Protein AF-A0A437SJU1-F1 (afdb_monomer)

pLDDT: mean 83.63, std 14.41, range [37.75, 94.44]

Secondary structure (DSSP, 8-state):
-----GGG-EEEETTEEEEPPHHHHHHHTT--HHHHHHHHHHS-HHHHHHHHHHSPPHHHHHHHHHHT-

Mean predicted aligned error: 6.16 Å

Foldseek 3Di:
DDCPPQVPQWDQDPNDTDHDFLQVLCVVLVHDNVVVVVCPVPDDSVVSSVCSRPDHRPVVVVVVVVVVD

Sequence (69 aa):
MLFISWERILSLHQNRIRRLTPKETWRLQGFPDWAFERARQVNSDTQLYRQAGNSVSVPVIFAIAQRLK

Nearest PDB structures (foldseek):
  2i9k-assembly1_A  TM=8.287E-01  e=3.151E-02  Haemophilus haemolyticus
  1zs4-assembly1_C  TM=3.558E-01  e=6.406E+00  Lambdavirus lambda
  1xwr-assembly1_D  TM=3.235E-01  e=9.047E+00  Lambdavirus lambda

Radius of gyration: 13.61 Å; Cα contacts (8 Å, |Δi|>4): 56; chains: 1; bounding box: 30×33×34 Å

InterPro domains:
  IPR001525 C-5 cytosine methyltransferase [PF00145] (12-68)
  IPR029063 S-adenosyl-L-methionine-dependent meth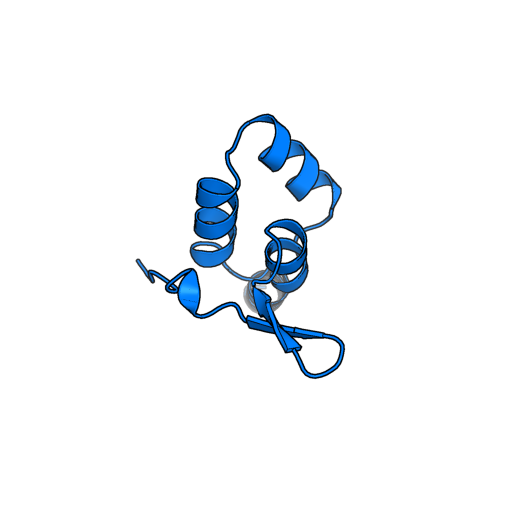yltransferase superfamily [SSF53335] (7-69)
  IPR031303 DNA methylase, C-5 cytosine-specific, conserved site [PS00095] (50-68)

Structure (mmCIF, N/CA/C/O backbone):
data_AF-A0A437SJU1-F1
#
_entry.id   AF-A0A437SJU1-F1
#
loop_
_atom_site.group_PDB
_atom_site.id
_atom_site.type_symbol
_atom_site.label_atom_id
_atom_site.label_alt_id
_atom_site.label_comp_id
_atom_site.label_asym_id
_atom_site.label_entity_id
_atom_site.label_seq_id
_atom_site.pdbx_PDB_ins_code
_atom_site.Cartn_x
_atom_site.Cartn_y
_atom_site.Cartn_z
_atom_site.occupancy
_atom_site.B_iso_or_equiv
_atom_site.auth_seq_id
_atom_site.auth_comp_id
_atom_site.auth_asym_id
_atom_site.auth_atom_id
_atom_site.pdbx_PDB_model_num
ATOM 1 N N . MET A 1 1 ? 9.011 13.189 6.060 1.00 40.00 1 MET A N 1
ATOM 2 C CA . MET A 1 1 ? 8.252 12.419 5.051 1.00 40.00 1 MET A CA 1
ATOM 3 C C . MET A 1 1 ? 9.000 11.113 4.857 1.00 40.00 1 MET A C 1
ATOM 5 O O . MET A 1 1 ? 10.103 11.140 4.326 1.00 40.00 1 MET A O 1
ATOM 9 N N . LEU A 1 2 ? 8.527 10.030 5.478 1.00 40.28 2 LEU A N 1
ATOM 10 C CA . LEU A 1 2 ? 9.282 8.781 5.595 1.00 40.28 2 LEU A CA 1
ATOM 11 C C . LEU A 1 2 ? 9.440 8.143 4.210 1.00 40.28 2 LEU A C 1
ATOM 13 O O . LEU A 1 2 ? 8.557 7.444 3.728 1.00 40.28 2 LEU A O 1
ATOM 17 N N . PHE A 1 3 ? 10.590 8.385 3.580 1.00 37.75 3 PHE A N 1
ATOM 18 C CA . PHE A 1 3 ? 11.108 7.567 2.493 1.00 37.75 3 PHE A CA 1
ATOM 19 C C . PHE A 1 3 ? 11.349 6.158 3.047 1.00 37.75 3 PHE A C 1
ATOM 21 O O . PHE A 1 3 ? 12.459 5.815 3.454 1.00 37.75 3 PHE A O 1
ATOM 28 N N . ILE A 1 4 ? 10.314 5.317 3.089 1.00 52.53 4 ILE A N 1
ATOM 29 C CA . ILE A 1 4 ? 10.544 3.876 3.126 1.00 52.53 4 ILE A CA 1
ATOM 30 C C . ILE A 1 4 ? 11.254 3.573 1.809 1.00 52.53 4 ILE A C 1
ATOM 32 O O . ILE A 1 4 ? 10.650 3.637 0.739 1.00 52.53 4 ILE A O 1
ATOM 36 N N . SER A 1 5 ? 12.568 3.355 1.890 1.00 49.28 5 SER A N 1
ATOM 37 C CA . SER A 1 5 ? 13.386 2.983 0.741 1.00 49.28 5 SER A CA 1
ATOM 38 C C . SER A 1 5 ? 12.710 1.808 0.035 1.00 49.28 5 SER A C 1
ATOM 40 O O . SER A 1 5 ? 12.509 0.751 0.638 1.00 49.28 5 SER A O 1
ATOM 42 N N . TRP A 1 6 ? 12.340 2.008 -1.234 1.00 53.19 6 TRP A N 1
ATOM 43 C CA . TRP A 1 6 ? 11.694 1.010 -2.099 1.00 53.19 6 TRP A CA 1
ATOM 44 C C . TRP A 1 6 ? 12.513 -0.287 -2.214 1.00 53.19 6 TRP A C 1
ATOM 46 O O . TRP A 1 6 ? 12.006 -1.316 -2.648 1.00 53.19 6 TRP A O 1
ATOM 56 N N . GLU A 1 7 ? 13.776 -0.256 -1.789 1.00 55.19 7 GLU A N 1
ATOM 57 C CA . GLU A 1 7 ? 14.698 -1.389 -1.783 1.00 55.19 7 GLU A CA 1
ATOM 58 C C . GLU A 1 7 ? 14.496 -2.334 -0.593 1.00 55.19 7 GLU A C 1
ATOM 60 O O . GLU A 1 7 ? 14.979 -3.463 -0.619 1.00 55.19 7 GLU A O 1
ATOM 65 N N .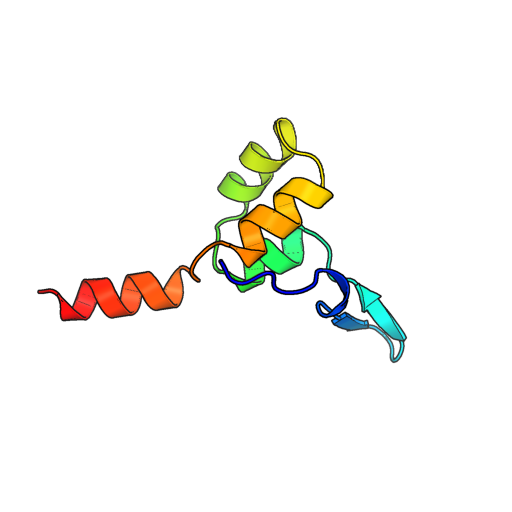 ARG A 1 8 ? 13.748 -1.915 0.437 1.00 63.19 8 ARG A N 1
ATOM 66 C CA . ARG A 1 8 ? 13.529 -2.702 1.663 1.00 63.19 8 ARG A CA 1
ATOM 67 C C . ARG A 1 8 ? 12.295 -3.606 1.631 1.00 63.19 8 ARG A C 1
ATOM 69 O O . ARG A 1 8 ? 12.043 -4.319 2.597 1.00 63.19 8 ARG A O 1
ATOM 76 N N . ILE A 1 9 ? 11.524 -3.594 0.547 1.00 69.31 9 ILE A N 1
ATOM 77 C CA . ILE A 1 9 ? 10.265 -4.337 0.451 1.00 69.31 9 ILE A CA 1
ATOM 78 C C . ILE A 1 9 ? 10.518 -5.717 -0.180 1.00 69.31 9 ILE A C 1
ATOM 80 O O . ILE A 1 9 ? 10.358 -5.915 -1.388 1.00 69.31 9 ILE A O 1
ATOM 84 N N . LEU A 1 10 ? 10.938 -6.670 0.653 1.00 77.44 10 LEU A N 1
ATO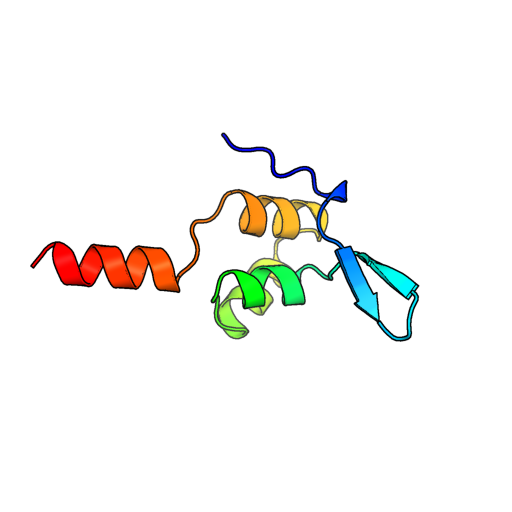M 85 C CA . LEU A 1 10 ? 11.332 -8.018 0.245 1.00 77.44 10 LEU A CA 1
ATOM 86 C C . LEU A 1 10 ? 10.318 -9.073 0.706 1.00 77.44 10 LEU A C 1
ATOM 88 O O . LEU A 1 10 ? 9.774 -8.994 1.804 1.00 77.44 10 LEU A O 1
ATOM 92 N N . SER A 1 11 ? 10.091 -10.080 -0.133 1.00 77.00 11 SER A N 1
ATOM 93 C CA . SER A 1 11 ? 9.286 -11.266 0.161 1.00 77.00 11 SER A CA 1
ATOM 94 C C . SER A 1 11 ? 10.097 -12.527 -0.105 1.00 77.00 11 SER A C 1
ATOM 96 O O . SER A 1 11 ? 10.847 -12.595 -1.084 1.00 77.00 11 SER A O 1
ATOM 98 N N . LEU A 1 12 ? 9.939 -13.519 0.771 1.00 77.88 12 LEU A N 1
ATOM 99 C CA . LEU A 1 12 ? 10.480 -14.858 0.582 1.00 77.88 12 LEU A CA 1
ATOM 100 C C . LEU A 1 12 ? 9.470 -15.692 -0.204 1.00 77.88 12 LEU A C 1
ATOM 102 O O . LEU A 1 12 ? 8.382 -15.988 0.283 1.00 77.88 12 LEU A O 1
ATOM 106 N N . HIS A 1 13 ? 9.844 -16.089 -1.416 1.00 72.81 13 HIS A N 1
ATOM 107 C CA . HIS A 1 13 ? 9.061 -17.004 -2.238 1.00 72.81 13 HIS A CA 1
ATOM 108 C C . HIS A 1 13 ? 9.972 -18.135 -2.710 1.00 72.81 13 HIS A C 1
ATOM 110 O O . HIS A 1 13 ? 10.966 -17.874 -3.384 1.00 72.81 13 HIS A O 1
ATOM 116 N N . GLN A 1 14 ? 9.660 -19.383 -2.342 1.00 76.69 14 GLN A N 1
ATOM 117 C CA . GLN A 1 14 ? 10.461 -20.566 -2.706 1.00 76.69 14 GLN A CA 1
ATOM 118 C C . GLN A 1 14 ? 11.960 -20.414 -2.353 1.00 76.69 14 GLN A C 1
ATOM 120 O O . GLN A 1 14 ? 12.829 -20.627 -3.194 1.00 76.69 14 GLN A O 1
ATOM 125 N N . ASN A 1 15 ? 12.273 -19.979 -1.123 1.00 77.50 15 ASN A N 1
ATOM 126 C CA . ASN A 1 15 ? 13.640 -19.682 -0.652 1.00 77.50 15 ASN A CA 1
ATOM 127 C C . ASN A 1 15 ? 14.412 -18.614 -1.452 1.00 77.50 15 ASN A C 1
ATOM 129 O O . ASN A 1 15 ? 15.620 -18.458 -1.271 1.00 77.50 15 ASN A O 1
ATOM 133 N N . ARG A 1 16 ? 13.738 -17.830 -2.301 1.00 77.31 16 ARG A N 1
ATOM 134 C CA . ARG A 1 16 ? 14.341 -16.703 -3.016 1.00 77.31 16 ARG A CA 1
ATOM 135 C C . ARG A 1 16 ? 13.764 -15.388 -2.520 1.00 77.31 16 ARG A C 1
ATOM 137 O O . ARG A 1 16 ? 12.552 -15.223 -2.394 1.00 77.31 16 ARG A O 1
ATOM 144 N N . ILE A 1 17 ? 14.662 -14.444 -2.265 1.00 84.56 17 ILE A N 1
ATOM 145 C CA . ILE A 1 17 ? 14.318 -13.062 -1.955 1.00 84.56 17 ILE A CA 1
ATOM 146 C C . ILE A 1 17 ? 13.902 -12.384 -3.262 1.00 84.56 17 ILE A C 1
ATOM 148 O O . ILE A 1 17 ? 14.688 -12.311 -4.208 1.00 84.56 17 ILE A O 1
ATOM 152 N N . ARG A 1 18 ? 12.670 -11.875 -3.313 1.00 86.38 18 ARG A N 1
ATOM 153 C CA . ARG A 1 18 ? 12.184 -11.022 -4.405 1.00 86.38 18 ARG A CA 1
ATOM 154 C C . ARG A 1 18 ? 11.576 -9.737 -3.866 1.00 86.38 18 ARG A C 1
ATOM 156 O O . ARG A 1 18 ? 11.173 -9.671 -2.708 1.00 86.38 18 ARG A O 1
ATOM 163 N N . ARG A 1 19 ? 11.452 -8.729 -4.726 1.00 83.25 19 ARG A N 1
ATOM 164 C CA . ARG A 1 19 ? 10.685 -7.520 -4.408 1.00 83.25 19 ARG A CA 1
ATOM 165 C C . ARG A 1 19 ? 9.188 -7.841 -4.394 1.00 83.25 19 ARG A C 1
ATOM 167 O O . ARG A 1 19 ? 8.716 -8.638 -5.216 1.00 83.25 19 ARG A O 1
ATOM 174 N N . LEU A 1 20 ? 8.452 -7.242 -3.459 1.00 87.19 20 LEU A N 1
ATOM 175 C CA . LEU A 1 20 ? 6.988 -7.255 -3.514 1.00 87.19 20 LEU A CA 1
ATOM 176 C C . LEU A 1 20 ? 6.512 -6.406 -4.689 1.00 87.19 20 LEU A C 1
ATOM 178 O O . LEU A 1 20 ? 7.123 -5.392 -5.005 1.00 87.19 20 LEU A O 1
ATOM 182 N N . THR A 1 21 ? 5.414 -6.818 -5.307 1.00 90.38 21 THR A N 1
ATOM 183 C CA . THR A 1 21 ? 4.729 -6.059 -6.358 1.00 90.38 21 THR A CA 1
ATOM 184 C C . THR A 1 21 ? 3.960 -4.871 -5.766 1.00 90.38 21 THR A C 1
ATOM 186 O O . THR A 1 21 ? 3.593 -4.911 -4.586 1.00 90.38 21 THR A O 1
ATOM 189 N N . PRO A 1 22 ? 3.618 -3.837 -6.563 1.00 90.12 22 PRO A N 1
ATOM 190 C CA . PRO A 1 22 ? 2.834 -2.703 -6.066 1.00 90.12 22 PRO A CA 1
ATOM 191 C C . PRO A 1 22 ? 1.469 -3.131 -5.507 1.00 90.12 22 PRO A C 1
ATOM 193 O O . PRO A 1 22 ? 0.965 -2.554 -4.552 1.00 90.12 22 PRO A O 1
ATOM 196 N N . LYS A 1 23 ? 0.876 -4.191 -6.066 1.00 91.44 23 LYS A N 1
ATOM 197 C CA . LYS A 1 23 ? -0.403 -4.728 -5.590 1.00 91.44 23 LYS A CA 1
ATOM 198 C C . LYS A 1 23 ? -0.279 -5.363 -4.207 1.00 91.44 23 LYS A C 1
ATOM 200 O O . LYS A 1 23 ? -1.133 -5.157 -3.349 1.00 91.44 23 LYS A O 1
ATOM 205 N N . GLU A 1 24 ? 0.790 -6.121 -3.974 1.00 90.75 24 GLU A N 1
ATOM 206 C CA . GLU A 1 24 ? 1.050 -6.736 -2.671 1.00 90.75 24 GLU A CA 1
ATOM 207 C C . GLU A 1 24 ? 1.307 -5.674 -1.592 1.00 90.75 24 GLU A C 1
ATOM 209 O O . GLU A 1 24 ? 0.786 -5.801 -0.487 1.00 90.75 24 GLU A O 1
ATOM 214 N N . THR A 1 25 ? 2.036 -4.596 -1.904 1.00 91.19 25 THR A N 1
ATOM 215 C CA . THR A 1 25 ? 2.290 -3.512 -0.936 1.00 91.19 25 THR A CA 1
ATOM 216 C C . THR A 1 25 ? 1.022 -2.747 -0.564 1.00 91.19 25 THR A C 1
ATOM 218 O O . THR A 1 25 ? 0.820 -2.435 0.607 1.00 91.19 25 THR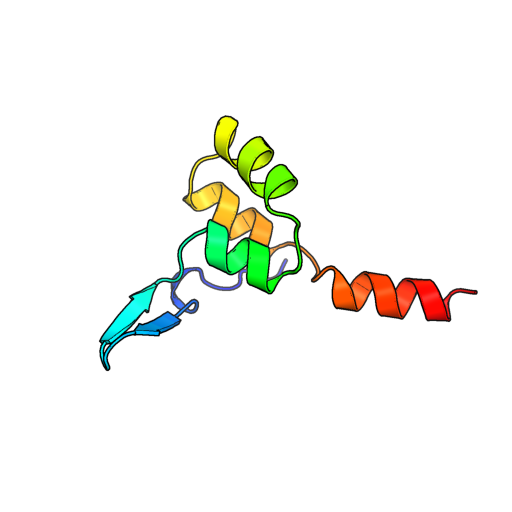 A O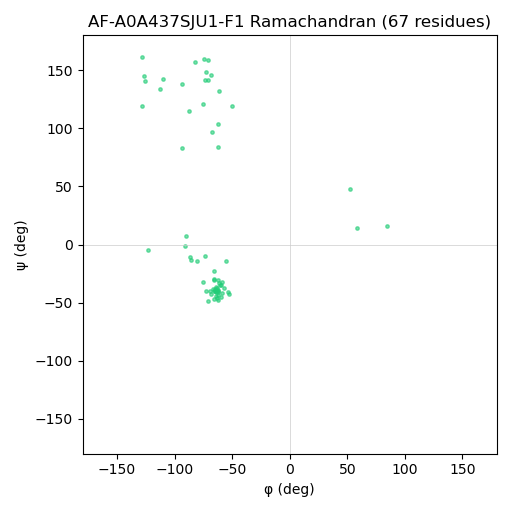 1
ATOM 221 N N . TRP A 1 26 ? 0.124 -2.505 -1.520 1.00 92.50 26 TRP A N 1
ATOM 222 C CA . TRP A 1 26 ? -1.180 -1.889 -1.254 1.00 92.50 26 TRP A CA 1
ATOM 223 C C . TRP A 1 26 ? -2.084 -2.774 -0.393 1.00 92.50 26 TRP A C 1
ATOM 225 O O . TRP A 1 26 ? -2.732 -2.281 0.531 1.00 92.50 26 TRP A O 1
ATOM 235 N N . ARG A 1 27 ? -2.079 -4.087 -0.643 1.00 91.94 27 ARG A N 1
ATOM 236 C CA . ARG A 1 27 ? -2.802 -5.055 0.192 1.00 91.94 27 ARG A CA 1
ATOM 237 C C . ARG A 1 27 ? -2.252 -5.113 1.613 1.00 91.94 27 ARG A C 1
ATOM 239 O O . ARG A 1 27 ? -3.040 -5.149 2.551 1.00 91.94 27 ARG A O 1
ATOM 246 N N . LEU A 1 28 ? -0.928 -5.055 1.788 1.00 90.25 28 LEU A N 1
ATOM 247 C CA . LEU A 1 28 ? -0.302 -4.985 3.116 1.00 90.25 28 LEU A CA 1
ATOM 248 C C . LEU A 1 28 ? -0.732 -3.739 3.900 1.00 90.25 28 LEU A C 1
ATOM 250 O O . LEU A 1 28 ? -0.908 -3.811 5.112 1.00 90.25 28 LEU A O 1
ATOM 254 N N . GLN A 1 29 ? -0.954 -2.615 3.214 1.00 89.12 29 GLN A N 1
ATOM 255 C CA . GLN A 1 29 ? -1.499 -1.400 3.827 1.00 89.12 29 GLN A CA 1
ATOM 256 C C . GLN A 1 29 ? -3.001 -1.501 4.160 1.00 89.12 29 GLN A C 1
ATOM 258 O O . GLN A 1 29 ? -3.533 -0.633 4.852 1.00 89.12 29 GLN A O 1
ATOM 263 N N . GLY A 1 30 ? -3.697 -2.544 3.698 1.00 90.50 30 GLY A N 1
ATOM 264 C CA . GLY A 1 30 ? -5.132 -2.746 3.909 1.00 90.50 30 GLY A CA 1
ATOM 265 C C . GLY A 1 30 ? -6.028 -2.020 2.901 1.00 90.50 30 GLY A C 1
ATOM 266 O O . GLY A 1 30 ? -7.221 -1.866 3.161 1.00 90.50 30 GLY A O 1
ATOM 267 N N . PHE A 1 31 ? -5.486 -1.565 1.764 1.00 91.75 31 PHE A N 1
ATOM 268 C CA . PHE A 1 31 ? -6.305 -0.983 0.698 1.00 91.75 31 PHE A CA 1
ATOM 269 C C . PHE A 1 31 ? -7.096 -2.064 -0.052 1.00 91.75 31 PHE A C 1
ATOM 271 O O . PHE A 1 31 ? -6.560 -3.142 -0.320 1.00 91.75 31 PHE A O 1
ATOM 278 N N . PRO A 1 32 ? -8.352 -1.783 -0.444 1.00 93.75 32 PRO A N 1
ATOM 279 C CA . PRO A 1 32 ? -9.128 -2.705 -1.259 1.00 93.75 32 PRO A CA 1
ATOM 280 C C . PRO A 1 32 ? -8.611 -2.741 -2.704 1.00 93.75 32 PRO A C 1
ATOM 282 O O . PRO A 1 32 ? -8.173 -1.727 -3.252 1.00 93.75 32 PRO A O 1
ATOM 285 N N . ASP A 1 33 ? -8.733 -3.900 -3.356 1.00 93.06 33 ASP A N 1
ATOM 286 C CA . ASP A 1 33 ? -8.203 -4.122 -4.710 1.00 93.06 33 ASP A CA 1
ATOM 287 C C . ASP A 1 33 ? -8.753 -3.125 -5.744 1.00 93.06 33 ASP A C 1
ATOM 289 O O . ASP A 1 33 ? -8.006 -2.652 -6.595 1.00 93.06 33 ASP A O 1
ATOM 293 N N . TRP A 1 34 ? -10.030 -2.734 -5.651 1.00 94.06 34 TRP A N 1
ATOM 294 C CA . TRP A 1 34 ? -10.620 -1.757 -6.576 1.00 94.06 34 TRP A CA 1
ATOM 295 C C . TRP A 1 34 ? -9.945 -0.379 -6.500 1.00 94.06 34 TRP A C 1
ATOM 297 O O . TRP A 1 34 ? -9.885 0.329 -7.507 1.00 94.06 34 TRP A O 1
ATOM 307 N N . ALA A 1 35 ? -9.429 0.013 -5.330 1.00 92.75 35 ALA A N 1
ATOM 308 C CA . ALA A 1 35 ? -8.730 1.285 -5.159 1.00 92.75 35 ALA A CA 1
ATOM 309 C C . ALA A 1 35 ? -7.352 1.227 -5.824 1.00 92.75 35 ALA A C 1
ATOM 311 O O . ALA A 1 35 ? -6.956 2.172 -6.506 1.00 92.75 35 ALA A O 1
ATOM 312 N N . PHE A 1 36 ? -6.668 0.087 -5.688 1.00 94.00 36 PHE A N 1
ATOM 313 C CA . PHE A 1 36 ? -5.410 -0.169 -6.378 1.00 94.00 36 PHE A CA 1
ATOM 314 C C . PHE A 1 36 ? -5.585 -0.159 -7.901 1.00 94.00 36 PHE A C 1
ATOM 316 O O . PHE A 1 36 ? -4.827 0.521 -8.587 1.00 94.00 36 PHE A O 1
ATOM 323 N N . GLU A 1 37 ? -6.592 -0.853 -8.445 1.00 94.38 37 GLU A N 1
A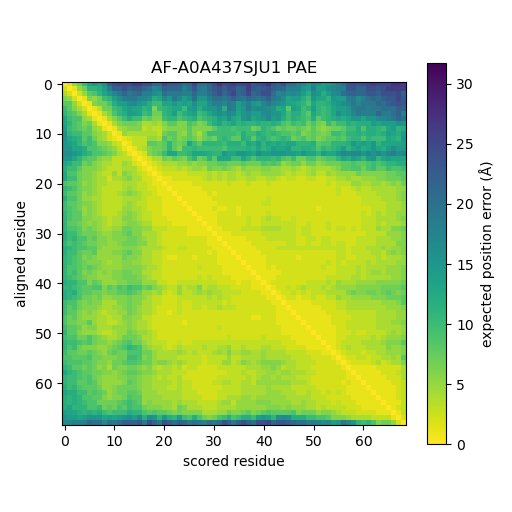TOM 324 C CA . GLU A 1 37 ? -6.784 -0.914 -9.903 1.00 94.38 37 GLU A CA 1
ATOM 325 C C . GLU A 1 37 ? -7.078 0.471 -10.502 1.00 94.38 37 GLU A C 1
ATOM 327 O O . GLU A 1 37 ? -6.540 0.812 -11.554 1.00 94.38 37 GLU A O 1
ATOM 332 N N . ARG A 1 38 ? 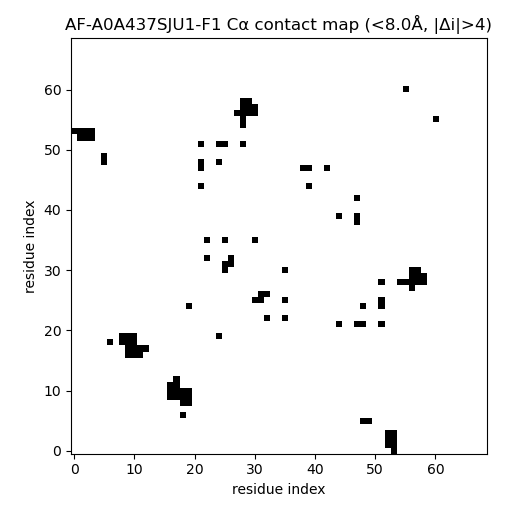-7.848 1.321 -9.806 1.00 93.81 38 ARG A N 1
ATOM 333 C CA . ARG A 1 38 ? -8.046 2.722 -10.222 1.00 93.81 38 ARG A CA 1
ATOM 334 C C . ARG A 1 38 ? -6.748 3.524 -10.179 1.00 93.81 38 ARG A C 1
ATOM 336 O O . ARG A 1 38 ? -6.452 4.255 -11.118 1.00 93.81 38 ARG A O 1
ATOM 343 N N . ALA A 1 39 ? -5.961 3.380 -9.113 1.00 92.69 39 ALA A N 1
ATOM 344 C CA . ALA A 1 39 ? -4.682 4.073 -8.995 1.00 92.69 39 ALA A CA 1
ATOM 345 C C . ALA A 1 39 ? -3.691 3.625 -10.079 1.00 92.69 39 ALA A C 1
ATOM 347 O O . ALA A 1 39 ? -2.959 4.454 -10.619 1.00 92.69 39 ALA A O 1
ATOM 348 N N . ARG A 1 40 ? -3.698 2.339 -10.437 1.00 94.44 40 ARG A N 1
ATOM 349 C CA . ARG A 1 40 ? -2.828 1.754 -11.461 1.00 94.44 40 ARG A CA 1
ATOM 350 C C . ARG A 1 40 ? -3.106 2.274 -12.870 1.00 94.44 40 ARG A C 1
ATOM 352 O O . ARG A 1 40 ? -2.180 2.357 -13.665 1.00 94.44 40 ARG A O 1
ATOM 359 N N . GLN A 1 41 ? -4.344 2.652 -13.181 1.00 94.06 41 GLN A N 1
ATOM 360 C CA . GLN A 1 41 ? -4.697 3.190 -14.503 1.00 94.06 41 GLN A CA 1
ATOM 361 C C . GLN A 1 41 ? -4.032 4.539 -14.807 1.00 94.06 41 GLN A C 1
ATOM 363 O O . GLN A 1 41 ? -3.881 4.892 -15.972 1.00 94.06 41 GLN A O 1
ATOM 368 N N . VAL A 1 42 ? -3.636 5.289 -13.774 1.00 94.00 42 VAL A N 1
ATOM 369 C CA . VAL A 1 42 ? -3.129 6.665 -13.911 1.00 94.00 42 VAL A CA 1
ATOM 370 C C . VAL A 1 42 ? -1.730 6.871 -13.322 1.00 94.00 42 VAL A C 1
ATOM 372 O O . VAL A 1 42 ? -1.170 7.955 -13.460 1.00 94.00 42 VAL A O 1
ATOM 375 N N . ASN A 1 43 ? -1.145 5.858 -12.671 1.00 93.00 43 ASN A N 1
ATOM 376 C CA . ASN A 1 43 ? 0.167 5.946 -12.024 1.00 93.00 43 ASN A CA 1
ATOM 377 C C . ASN A 1 43 ? 1.117 4.842 -12.501 1.00 93.00 43 ASN A C 1
ATOM 379 O O . ASN A 1 43 ? 0.720 3.696 -12.694 1.00 93.00 43 ASN A O 1
ATOM 383 N N . SER A 1 44 ? 2.405 5.175 -12.594 1.00 91.31 44 SER A N 1
ATOM 384 C CA . SER A 1 44 ? 3.487 4.201 -12.777 1.00 91.31 44 SER A CA 1
ATOM 385 C C . SER A 1 44 ? 3.730 3.364 -11.517 1.00 91.31 44 SER A C 1
ATOM 387 O O . SER A 1 44 ? 3.456 3.808 -10.399 1.00 91.31 44 SER A O 1
ATOM 389 N N . ASP A 1 45 ? 4.348 2.191 -11.670 1.00 89.00 45 ASP A N 1
ATOM 390 C CA . ASP A 1 45 ? 4.708 1.321 -10.542 1.00 89.00 45 ASP A CA 1
ATOM 391 C C . ASP A 1 45 ? 5.542 2.056 -9.479 1.00 89.00 45 ASP A C 1
ATOM 393 O O . ASP A 1 45 ? 5.273 1.940 -8.284 1.00 89.00 45 ASP A O 1
ATOM 397 N N . THR A 1 46 ? 6.497 2.896 -9.896 1.00 88.75 46 THR A N 1
ATOM 398 C CA . THR A 1 46 ? 7.302 3.732 -8.989 1.00 88.75 46 THR A CA 1
ATOM 399 C C . THR A 1 46 ? 6.436 4.679 -8.155 1.00 88.75 46 THR A C 1
ATOM 401 O O . THR A 1 46 ? 6.674 4.849 -6.957 1.00 88.75 46 THR A O 1
ATOM 404 N N . GLN A 1 47 ? 5.423 5.301 -8.763 1.00 90.06 47 GLN A N 1
ATOM 405 C CA . GLN A 1 47 ? 4.488 6.174 -8.052 1.00 90.06 47 GLN A CA 1
ATOM 406 C C . GLN A 1 47 ? 3.589 5.376 -7.106 1.00 90.06 47 GLN A C 1
ATOM 408 O O . GLN A 1 47 ? 3.385 5.811 -5.975 1.00 90.06 47 GLN A O 1
ATOM 413 N N . LEU A 1 48 ? 3.120 4.193 -7.512 1.00 90.25 48 LEU A N 1
ATOM 414 C CA . LEU A 1 48 ? 2.312 3.312 -6.665 1.00 90.25 48 LEU A CA 1
ATOM 415 C C . LEU A 1 48 ? 3.080 2.841 -5.423 1.00 90.25 48 LEU A C 1
ATOM 417 O O . LEU A 1 48 ? 2.508 2.824 -4.333 1.00 90.25 48 LEU A O 1
ATOM 421 N N . TYR A 1 49 ? 4.376 2.524 -5.551 1.00 89.25 49 TYR A N 1
ATOM 422 C CA . TYR A 1 49 ? 5.232 2.226 -4.395 1.00 89.25 49 TYR A CA 1
ATOM 423 C C . TYR A 1 49 ? 5.364 3.427 -3.459 1.00 89.25 49 TYR A C 1
ATOM 425 O O . TYR A 1 49 ? 5.254 3.274 -2.244 1.00 89.25 49 TYR A O 1
ATOM 433 N N . ARG A 1 50 ? 5.565 4.633 -4.008 1.00 88.31 50 ARG A N 1
ATOM 434 C CA . ARG A 1 50 ? 5.639 5.863 -3.201 1.00 88.31 50 ARG A CA 1
ATOM 435 C C . ARG A 1 50 ? 4.320 6.153 -2.489 1.00 88.31 50 ARG A C 1
ATOM 437 O O . ARG A 1 50 ? 4.344 6.532 -1.325 1.00 88.31 50 ARG A O 1
ATOM 444 N N . GLN A 1 51 ? 3.185 5.955 -3.154 1.00 89.62 51 GLN A N 1
ATOM 445 C CA . GLN A 1 51 ? 1.861 6.111 -2.549 1.00 89.62 51 GLN A CA 1
ATOM 446 C C . GLN A 1 51 ? 1.658 5.106 -1.414 1.00 89.62 51 GLN A C 1
ATOM 448 O O . GLN A 1 51 ? 1.271 5.507 -0.324 1.00 89.62 51 GLN A O 1
ATOM 453 N N . ALA A 1 52 ? 2.012 3.834 -1.617 1.00 88.31 52 ALA A N 1
ATOM 454 C CA . ALA A 1 52 ? 1.936 2.823 -0.564 1.00 88.31 52 ALA A CA 1
ATOM 455 C C . ALA A 1 52 ? 2.853 3.134 0.631 1.00 88.31 52 ALA A C 1
ATOM 457 O O . ALA A 1 52 ? 2.460 2.903 1.770 1.00 88.31 52 ALA A O 1
ATOM 458 N N . GLY A 1 53 ? 4.064 3.647 0.389 1.00 86.44 53 GLY A N 1
ATOM 459 C CA . GLY A 1 53 ? 5.033 3.973 1.441 1.00 86.44 53 GLY A CA 1
ATOM 460 C C . GLY A 1 53 ? 4.714 5.254 2.217 1.00 86.44 53 GLY A C 1
ATOM 461 O O . GLY A 1 53 ? 5.005 5.331 3.406 1.00 86.44 53 GLY A O 1
ATOM 462 N N . ASN A 1 54 ? 4.1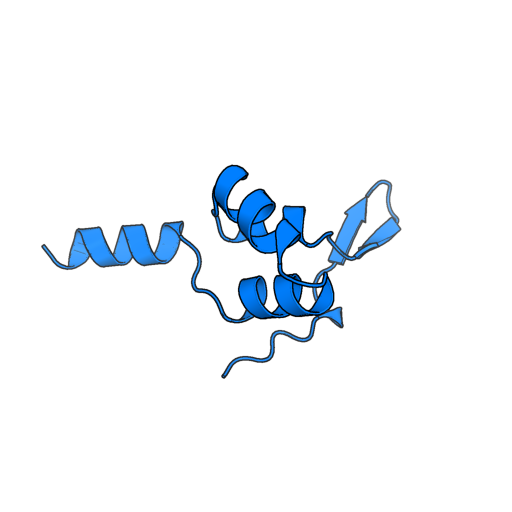00 6.243 1.561 1.00 88.88 54 ASN A N 1
ATOM 463 C CA . ASN A 1 54 ? 3.691 7.505 2.188 1.00 88.88 54 ASN A CA 1
ATOM 464 C C . ASN A 1 54 ? 2.315 7.432 2.861 1.00 88.88 54 ASN A C 1
ATOM 466 O O . ASN A 1 54 ? 1.941 8.356 3.582 1.00 88.88 54 ASN A O 1
ATOM 470 N N . SER A 1 55 ? 1.543 6.382 2.588 1.00 87.56 55 SER A N 1
ATOM 471 C CA . SER A 1 55 ? 0.214 6.211 3.159 1.00 87.56 55 SER A CA 1
ATOM 472 C C . SER A 1 55 ? 0.265 5.610 4.562 1.00 87.56 55 SER A C 1
ATOM 474 O O . SER A 1 55 ? 1.224 4.934 4.938 1.00 87.56 55 SER A O 1
ATOM 476 N N . VAL A 1 56 ? -0.795 5.839 5.335 1.00 87.00 56 VAL A N 1
ATOM 477 C CA . VAL A 1 56 ? -0.999 5.203 6.640 1.00 87.00 56 VAL A CA 1
ATOM 478 C C . VAL A 1 56 ? -1.848 3.951 6.445 1.00 87.00 56 VAL A C 1
ATOM 480 O O . VAL A 1 56 ? -2.822 3.973 5.693 1.00 87.00 56 VAL A O 1
ATOM 483 N N . SER A 1 57 ? -1.504 2.860 7.132 1.00 89.62 57 SER A N 1
ATOM 484 C CA . SER A 1 57 ? -2.241 1.602 7.019 1.00 89.62 57 SER A CA 1
ATOM 485 C C . SER A 1 57 ? -3.698 1.769 7.460 1.00 89.62 57 SER A C 1
ATOM 487 O O . SER A 1 57 ? -3.979 2.294 8.543 1.00 89.62 57 SER A O 1
ATOM 489 N N . VAL A 1 58 ? -4.627 1.262 6.650 1.00 89.50 58 VAL A N 1
ATOM 490 C CA . VAL A 1 58 ? -6.078 1.331 6.887 1.00 89.50 58 VAL A CA 1
ATOM 491 C C . VAL A 1 58 ? -6.475 0.798 8.274 1.00 89.50 58 VAL A C 1
ATOM 493 O O . VAL A 1 58 ? -7.244 1.480 8.956 1.00 89.50 58 VAL A O 1
ATOM 496 N N . PRO A 1 59 ? -5.924 -0.333 8.772 1.00 89.25 59 PRO A N 1
ATOM 497 C CA . PRO A 1 59 ? -6.253 -0.829 10.111 1.00 89.25 59 PRO A CA 1
ATOM 498 C C . PRO A 1 59 ? -5.872 0.143 11.236 1.00 89.25 59 PRO A C 1
ATOM 500 O O . PRO A 1 59 ? -6.573 0.228 12.243 1.00 89.25 59 PRO A O 1
ATOM 503 N N . VAL A 1 60 ? -4.782 0.901 11.065 1.00 89.44 60 VAL A N 1
ATOM 504 C CA . VAL A 1 60 ? -4.291 1.856 12.070 1.00 89.44 60 VAL A CA 1
ATOM 505 C C . VAL A 1 60 ? -5.226 3.055 12.161 1.00 89.44 60 VAL A C 1
ATOM 507 O O . VAL A 1 60 ? -5.661 3.409 13.255 1.00 89.44 60 VAL A O 1
ATOM 510 N N . ILE A 1 61 ? -5.589 3.648 11.019 1.00 90.00 61 ILE A N 1
ATOM 511 C CA . ILE A 1 61 ? -6.541 4.767 10.987 1.00 90.00 61 ILE A CA 1
ATOM 512 C C . ILE A 1 61 ? -7.905 4.335 11.525 1.00 90.00 61 ILE A C 1
ATOM 514 O O . ILE A 1 61 ? -8.509 5.069 12.304 1.00 90.00 61 ILE A O 1
ATOM 518 N N . PHE A 1 62 ? -8.364 3.130 11.182 1.00 92.06 62 PHE A N 1
ATOM 519 C CA . PHE A 1 62 ? -9.612 2.585 11.709 1.00 92.06 62 PHE A CA 1
ATOM 520 C C . PHE A 1 62 ? -9.593 2.466 13.241 1.00 92.06 62 PHE A C 1
ATOM 522 O O . PHE A 1 62 ? -10.533 2.902 13.904 1.00 92.06 62 PHE A O 1
ATOM 529 N N . ALA A 1 63 ? -8.504 1.951 13.820 1.00 93.38 63 ALA A N 1
ATOM 530 C CA . ALA A 1 63 ? -8.347 1.851 15.271 1.00 93.38 63 ALA A CA 1
ATOM 531 C C . ALA A 1 63 ? -8.285 3.225 15.964 1.00 93.38 63 ALA A C 1
ATOM 533 O O . ALA A 1 63 ? -8.846 3.392 17.046 1.00 93.38 63 ALA A O 1
ATOM 534 N N . ILE A 1 64 ? -7.630 4.219 15.350 1.00 92.44 64 IL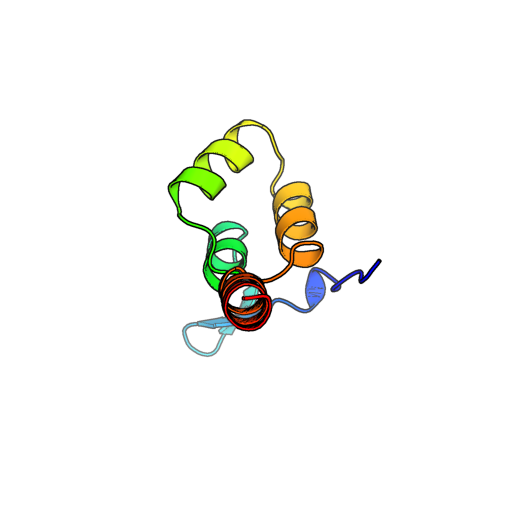E A N 1
ATOM 535 C CA . ILE A 1 64 ? -7.598 5.597 15.866 1.00 92.44 64 ILE A CA 1
ATOM 536 C C . ILE A 1 64 ? -9.002 6.210 15.825 1.00 92.44 64 ILE A C 1
ATOM 538 O O . ILE A 1 64 ? -9.455 6.752 16.829 1.00 92.44 64 ILE A O 1
ATOM 542 N N . ALA A 1 65 ? -9.720 6.070 14.708 1.00 92.62 65 ALA A N 1
ATOM 543 C CA . ALA A 1 65 ? -11.068 6.610 14.544 1.00 92.62 65 ALA A CA 1
ATOM 544 C C . ALA A 1 65 ? -12.061 6.052 15.578 1.00 92.62 65 ALA A C 1
ATOM 546 O O . ALA A 1 65 ? -12.922 6.783 16.058 1.00 92.62 65 ALA A O 1
ATOM 547 N N . GLN A 1 66 ? -11.921 4.784 15.977 1.00 93.94 66 GLN A N 1
ATOM 548 C CA . GLN A 1 66 ? -12.745 4.206 17.045 1.00 93.94 66 GLN A CA 1
ATOM 549 C C . GLN A 1 66 ? -12.500 4.833 18.422 1.00 93.94 66 GLN A C 1
ATOM 551 O O . GLN A 1 66 ? -13.420 4.865 19.234 1.00 93.94 66 GLN A O 1
ATOM 556 N N . ARG A 1 67 ? -11.279 5.310 18.690 1.00 92.81 67 ARG A N 1
ATOM 557 C CA . ARG A 1 67 ? -10.883 5.925 19.969 1.00 92.81 67 ARG A CA 1
ATOM 558 C C . ARG A 1 67 ? -11.170 7.424 20.049 1.00 92.81 67 ARG A C 1
ATOM 560 O O . ARG A 1 67 ? -11.030 7.990 21.122 1.00 92.81 67 ARG A O 1
ATOM 567 N N . LEU A 1 68 ? -11.520 8.053 18.928 1.00 90.12 68 LEU A N 1
ATOM 568 C CA . LEU A 1 68 ? -11.895 9.469 18.851 1.00 90.12 68 LEU A CA 1
ATOM 569 C C . LEU A 1 68 ? -13.407 9.701 19.046 1.00 90.12 68 LEU A C 1
ATOM 571 O O . LEU A 1 68 ? -13.871 10.820 18.841 1.00 90.12 68 LEU A O 1
ATOM 575 N N . LYS A 1 69 ? -14.164 8.654 19.398 1.00 58.19 69 LYS A N 1
ATOM 576 C CA . LYS A 1 69 ? -15.535 8.778 19.913 1.00 58.19 69 LYS A CA 1
ATOM 577 C C . LYS A 1 69 ? -15.528 9.326 21.333 1.00 58.19 69 LYS A C 1
ATOM 579 O O . LYS A 1 69 ? -16.506 10.027 21.660 1.00 58.19 69 LYS A O 1
#

Solvent-accessible surface area (backbone atoms only — not comparable to full-atom values): 4240 Å² total; per-residue (Å²): 131,71,76,62,58,82,86,73,48,69,38,82,55,94,93,38,83,40,72,60,51,57,68,56,49,32,46,73,34,55,52,58,69,74,60,50,56,59,50,54,76,78,42,53,66,71,53,45,44,49,52,48,48,69,50,78,40,43,67,57,55,52,56,51,58,66,72,73,112

Organism: Bacillus thuringiensis (NCBI:txid1428)